Protein AF-A0A1E7FZX2-F1 (afdb_monomer_lite)

Sequence (123 aa):
VTLYTKEGCTLCDKVKDVLKNQISQDDYPHSLKQIDITDTNQIESYGRYKYDIPVLHIGYENNNNNSLDNDNNNENSDHNNDTVYWTKHRLDVEEAKVALKEAIMEGSFQPRQGRPNAAAMER

Radius of gyration: 16.59 Å; chains: 1; bounding box: 41×38×40 Å

InterPro domains:
  IPR008554 Glutaredoxin-like [PF05768] (1-62)
  IPR036249 Thioredoxin-like superfamily [SSF52833] (1-61)
  IPR052565 Glutaredoxin-like YDR286C [PTHR33558] (1-103)

Secondary structure (DSSP, 8-state):
-EEEE-TT-HHHHHHHHHHHHHHHHTT-SS--EEEETTSTT-HHHHHHHTTT-SEEEBS---------------S---------B---TT--HHHHHHHHHHHHSTT-----S----GGGG--

Structure (mmCIF, N/CA/C/O backbone):
data_AF-A0A1E7FZX2-F1
#
_entry.id   AF-A0A1E7FZX2-F1
#
loop_
_atom_site.group_PDB
_atom_site.id
_atom_site.type_symbol
_atom_site.label_atom_id
_atom_site.label_alt_id
_atom_site.label_comp_id
_atom_site.label_asym_id
_atom_site.label_entity_id
_atom_site.label_seq_id
_atom_site.pdbx_PDB_ins_code
_atom_site.Cartn_x
_atom_site.Cartn_y
_atom_site.Cartn_z
_atom_site.occupancy
_atom_site.B_iso_or_equiv
_atom_site.auth_seq_id
_atom_site.auth_comp_id
_atom_site.auth_asym_id
_atom_site.auth_atom_id
_atom_site.pdbx_PDB_model_num
ATOM 1 N N . VAL A 1 1 ? -3.921 5.623 6.860 1.00 80.94 1 VAL A N 1
ATOM 2 C CA . VAL A 1 1 ? -3.022 4.520 6.438 1.00 80.94 1 VAL A CA 1
ATOM 3 C C . VAL A 1 1 ? -2.772 4.603 4.937 1.00 80.94 1 VAL A C 1
ATOM 5 O O . VAL A 1 1 ? -3.648 5.080 4.224 1.00 80.94 1 VAL A O 1
ATOM 8 N N . THR A 1 2 ? -1.611 4.161 4.450 1.00 87.56 2 THR A N 1
ATOM 9 C CA . THR A 1 2 ? -1.225 4.221 3.027 1.00 87.56 2 THR A CA 1
ATOM 10 C C . THR A 1 2 ? -0.832 2.837 2.521 1.00 87.56 2 THR A C 1
ATOM 12 O O . THR A 1 2 ? 0.090 2.233 3.055 1.00 87.56 2 THR A O 1
ATOM 15 N N . LEU A 1 3 ? -1.508 2.334 1.491 1.00 90.81 3 LEU A N 1
ATOM 16 C CA . LEU A 1 3 ? -1.212 1.062 0.837 1.00 90.81 3 LEU A CA 1
ATOM 17 C C . LEU A 1 3 ? -0.496 1.310 -0.497 1.00 90.81 3 LEU A C 1
ATOM 19 O O . LEU A 1 3 ? -1.067 1.911 -1.406 1.00 90.81 3 LEU A O 1
ATOM 23 N N . TYR A 1 4 ? 0.730 0.817 -0.626 1.00 91.81 4 TYR A N 1
ATOM 24 C CA . TYR A 1 4 ? 1.499 0.814 -1.866 1.00 91.81 4 TYR A CA 1
ATOM 25 C C . TYR A 1 4 ? 1.210 -0.463 -2.657 1.00 91.81 4 TYR A C 1
ATOM 27 O O . TYR A 1 4 ? 1.278 -1.578 -2.128 1.00 91.81 4 TYR A O 1
ATOM 35 N N . THR A 1 5 ? 0.866 -0.285 -3.927 1.00 93.94 5 THR A N 1
ATOM 36 C CA . THR A 1 5 ? 0.317 -1.314 -4.820 1.00 93.94 5 THR A CA 1
ATOM 37 C C . THR A 1 5 ? 0.840 -1.137 -6.242 1.00 93.94 5 THR A C 1
ATOM 39 O O . THR A 1 5 ? 1.556 -0.179 -6.510 1.00 93.94 5 THR A O 1
ATOM 42 N N . LYS A 1 6 ? 0.466 -2.043 -7.147 1.00 93.00 6 LYS A N 1
ATOM 43 C CA . LYS A 1 6 ? 0.668 -1.926 -8.596 1.00 93.00 6 LYS A CA 1
ATOM 44 C C . LYS A 1 6 ? -0.478 -2.630 -9.323 1.00 93.00 6 LYS A C 1
ATOM 46 O O . LYS A 1 6 ? -0.961 -3.652 -8.826 1.00 93.00 6 LYS A O 1
ATOM 51 N N . GLU A 1 7 ? -0.856 -2.153 -10.506 1.00 90.88 7 GLU A N 1
ATOM 52 C CA . GLU A 1 7 ? -1.777 -2.881 -11.389 1.00 90.88 7 GLU A CA 1
ATOM 53 C C . GLU A 1 7 ? -1.338 -4.332 -11.684 1.00 90.88 7 GLU A C 1
ATOM 55 O O . GLU A 1 7 ? -0.164 -4.645 -11.896 1.00 90.88 7 GLU A O 1
ATOM 60 N N . GLY A 1 8 ? -2.308 -5.251 -11.701 1.00 88.00 8 GLY A N 1
ATOM 61 C CA . GLY A 1 8 ? -2.063 -6.680 -11.933 1.00 88.00 8 GLY A CA 1
ATOM 62 C C . GLY A 1 8 ? -1.531 -7.449 -10.714 1.00 88.00 8 GLY A C 1
ATOM 63 O O . GLY A 1 8 ? -1.191 -8.626 -10.832 1.00 88.00 8 GLY A O 1
ATOM 64 N N . CYS A 1 9 ? -1.470 -6.825 -9.535 1.00 88.44 9 CYS A N 1
ATOM 65 C CA . CYS A 1 9 ? -1.082 -7.471 -8.282 1.00 88.44 9 CYS A CA 1
ATOM 66 C C . CYS A 1 9 ? -2.300 -8.059 -7.541 1.00 88.44 9 CYS A C 1
ATOM 68 O O . CYS A 1 9 ? -2.939 -7.386 -6.735 1.00 88.44 9 CYS A O 1
ATOM 70 N N . THR A 1 10 ? -2.573 -9.356 -7.719 1.00 89.00 10 THR A N 1
ATOM 71 C CA . THR A 1 10 ? -3.720 -10.032 -7.072 1.00 89.00 10 THR A CA 1
ATOM 72 C C . THR A 1 10 ? -3.697 -9.960 -5.541 1.00 89.00 10 THR A C 1
ATOM 74 O O . THR A 1 10 ? -4.745 -9.910 -4.900 1.00 89.00 10 THR A O 1
ATOM 77 N N . LEU A 1 11 ? -2.510 -9.976 -4.923 1.00 87.81 11 LEU A N 1
ATOM 78 C CA . LEU A 1 11 ? -2.389 -9.838 -3.468 1.00 87.81 11 LEU A CA 1
ATOM 79 C C . LEU A 1 11 ? -2.745 -8.414 -3.009 1.00 87.81 11 LEU A C 1
ATOM 81 O O . LEU A 1 11 ? -3.373 -8.249 -1.967 1.00 87.81 11 LEU A O 1
ATOM 85 N N . CYS A 1 12 ? -2.417 -7.401 -3.814 1.00 91.25 12 CYS A N 1
ATOM 86 C CA . CYS A 1 12 ? -2.741 -6.007 -3.537 1.00 91.25 12 CYS A CA 1
ATOM 87 C C . CYS A 1 12 ? -4.256 -5.773 -3.524 1.00 91.25 12 CYS A C 1
ATOM 89 O O . CYS A 1 12 ? -4.750 -5.110 -2.613 1.00 91.25 12 CYS A O 1
ATOM 91 N N . ASP A 1 13 ? -4.991 -6.365 -4.471 1.00 91.62 13 ASP A N 1
ATOM 92 C CA . ASP A 1 13 ? -6.456 -6.266 -4.526 1.00 91.62 13 ASP A CA 1
ATOM 93 C C . ASP A 1 13 ? -7.110 -6.871 -3.279 1.00 91.62 13 ASP A C 1
ATOM 95 O O . ASP A 1 13 ? -7.938 -6.234 -2.628 1.00 91.62 13 ASP A O 1
ATOM 99 N N . LYS A 1 14 ? -6.664 -8.067 -2.871 1.00 90.88 14 LYS A N 1
ATOM 100 C CA . LYS A 1 14 ? -7.173 -8.741 -1.666 1.00 90.88 14 LYS A CA 1
ATOM 101 C C . LYS A 1 14 ? -6.941 -7.919 -0.400 1.00 90.88 14 LYS A C 1
ATOM 103 O O . LYS A 1 14 ? -7.847 -7.770 0.417 1.00 90.88 14 LYS A O 1
ATOM 108 N N . VAL A 1 15 ? -5.731 -7.386 -0.231 1.00 89.69 15 VAL A N 1
ATOM 109 C CA . VAL A 1 15 ? -5.383 -6.551 0.928 1.00 89.69 15 VAL A CA 1
ATOM 110 C C . VAL A 1 15 ? -6.189 -5.252 0.923 1.00 89.69 15 VAL A C 1
ATOM 112 O O . VAL A 1 15 ? -6.708 -4.848 1.962 1.00 89.69 15 VAL A O 1
ATOM 115 N N . LYS A 1 16 ? -6.351 -4.616 -0.242 1.00 90.69 16 LYS A N 1
ATOM 116 C CA . LYS A 1 16 ? -7.158 -3.403 -0.404 1.00 90.69 16 LYS A CA 1
ATOM 117 C C . LYS A 1 16 ? -8.607 -3.621 0.023 1.00 90.69 16 LYS A C 1
ATOM 119 O O . LYS A 1 16 ? -9.131 -2.797 0.769 1.00 90.69 16 LYS A O 1
ATOM 124 N N . ASP A 1 17 ? -9.239 -4.706 -0.415 1.00 90.75 17 ASP A N 1
ATOM 125 C CA . ASP A 1 17 ? -10.631 -5.001 -0.056 1.00 90.75 17 ASP A CA 1
ATOM 126 C C . ASP A 1 17 ? -10.795 -5.227 1.446 1.00 90.75 17 ASP A C 1
ATOM 128 O O . ASP A 1 17 ? -11.715 -4.695 2.064 1.00 90.75 17 ASP A O 1
ATOM 132 N N . VAL A 1 18 ? -9.861 -5.946 2.066 1.00 88.38 18 VAL A N 1
ATOM 133 C CA . VAL A 1 18 ? -9.867 -6.189 3.514 1.00 88.38 18 VAL A CA 1
ATOM 134 C C . VAL A 1 18 ? -9.730 -4.885 4.292 1.00 88.38 18 VAL A C 1
ATOM 136 O O . VAL A 1 18 ? -10.519 -4.638 5.203 1.00 88.38 18 VAL A O 1
ATOM 139 N N . LEU A 1 19 ? -8.776 -4.031 3.913 1.00 86.44 19 LEU A N 1
ATOM 140 C CA . LEU A 1 19 ? -8.575 -2.736 4.561 1.00 86.44 19 LEU A CA 1
ATOM 141 C C . LEU A 1 19 ? -9.797 -1.830 4.393 1.00 86.44 19 LEU A C 1
ATOM 143 O O . LEU A 1 19 ? -10.242 -1.234 5.368 1.00 86.44 19 LEU A O 1
ATOM 147 N N . LYS A 1 20 ? -10.381 -1.760 3.190 1.00 87.88 20 LYS A N 1
ATOM 148 C CA . LYS A 1 20 ? -11.609 -0.989 2.945 1.00 87.88 20 LYS A CA 1
ATOM 149 C C . LYS A 1 20 ? -12.768 -1.474 3.804 1.00 87.88 20 LYS A C 1
ATOM 151 O O . LYS A 1 20 ? -13.455 -0.650 4.402 1.00 87.88 20 LYS A O 1
ATOM 156 N N . ASN A 1 21 ? -12.973 -2.788 3.866 1.00 86.44 21 ASN A N 1
ATOM 157 C CA . ASN A 1 21 ? -14.060 -3.386 4.632 1.00 86.44 21 ASN A CA 1
ATOM 158 C C . ASN A 1 21 ? -13.906 -3.104 6.128 1.00 86.44 21 ASN A C 1
ATOM 160 O O . ASN A 1 21 ? -14.874 -2.705 6.758 1.00 86.44 21 ASN A O 1
ATOM 164 N N . GLN A 1 22 ? -12.701 -3.251 6.684 1.00 81.25 22 GLN A N 1
ATOM 165 C CA . GLN A 1 22 ? -12.443 -2.971 8.101 1.00 81.25 22 GLN A CA 1
ATOM 166 C C . GLN A 1 22 ? -12.583 -1.478 8.429 1.00 81.25 22 GLN A C 1
ATOM 168 O O . GLN A 1 22 ? -13.295 -1.118 9.358 1.00 81.25 22 GLN A O 1
ATOM 173 N N . ILE A 1 23 ? -11.990 -0.594 7.619 1.00 82.25 23 ILE A N 1
ATOM 174 C CA . ILE A 1 23 ? -12.085 0.863 7.826 1.00 82.25 23 ILE A CA 1
ATOM 175 C C . ILE A 1 23 ? -13.540 1.343 7.753 1.00 82.25 23 ILE A C 1
ATOM 177 O O . ILE A 1 23 ? -13.925 2.254 8.476 1.00 82.25 23 ILE A O 1
ATOM 181 N N . SER A 1 24 ? -14.359 0.709 6.909 1.00 79.94 24 SER A N 1
ATOM 182 C CA . SER A 1 24 ? -15.778 1.048 6.757 1.00 79.94 24 SER A CA 1
ATOM 183 C C . SER A 1 24 ? -16.676 0.463 7.856 1.00 79.94 24 SER A C 1
ATOM 185 O O . SER A 1 24 ? -17.816 0.900 7.981 1.00 79.94 24 SER A O 1
ATOM 187 N N . GLN A 1 25 ? -16.211 -0.539 8.611 1.00 73.44 25 GLN A N 1
ATOM 188 C CA . GLN A 1 25 ? -17.006 -1.241 9.629 1.00 73.44 25 GLN A CA 1
ATOM 189 C C . GLN A 1 25 ? -16.760 -0.735 11.059 1.00 73.44 25 GLN A C 1
ATOM 191 O O . GLN A 1 25 ? -17.692 -0.762 11.856 1.00 73.44 25 GLN A O 1
ATOM 196 N N . ASP A 1 26 ? -15.552 -0.264 11.384 1.00 63.06 26 ASP A N 1
ATOM 197 C CA . ASP A 1 26 ? -15.095 -0.081 12.776 1.00 63.06 26 ASP A CA 1
ATOM 198 C C . ASP A 1 26 ? -14.974 1.391 13.249 1.00 63.06 26 ASP A C 1
ATOM 200 O O . ASP A 1 26 ? -14.178 1.677 14.137 1.00 63.06 26 ASP A O 1
ATOM 204 N N . ASP A 1 27 ? -15.730 2.339 12.669 1.00 65.38 27 ASP A N 1
ATOM 205 C CA . ASP A 1 27 ? -15.623 3.794 12.961 1.00 65.38 27 ASP A CA 1
ATOM 206 C C . ASP A 1 27 ? -14.156 4.272 12.985 1.00 65.38 27 ASP A C 1
ATOM 208 O O . ASP A 1 27 ? -13.660 4.941 13.894 1.00 65.38 27 ASP A O 1
ATOM 212 N N . TYR A 1 28 ? -13.413 3.792 11.988 1.00 67.56 28 TYR A N 1
ATOM 213 C CA . TYR A 1 28 ? -11.967 3.871 11.966 1.00 67.56 28 TYR A CA 1
ATOM 214 C C . TYR A 1 28 ? -11.541 5.319 11.670 1.00 67.56 28 TYR A C 1
ATOM 216 O O . TYR A 1 28 ? -11.824 5.816 10.575 1.00 67.56 28 TYR A O 1
ATOM 224 N N . PRO A 1 29 ? -10.810 6.012 12.566 1.00 70.06 29 PRO A N 1
ATOM 225 C CA . PRO A 1 29 ? -10.509 7.437 12.389 1.00 70.06 29 PRO A CA 1
ATOM 226 C C . PRO A 1 29 ? -9.528 7.705 11.239 1.00 70.06 29 PRO A C 1
ATOM 228 O O . PRO A 1 29 ? -9.350 8.846 10.811 1.00 70.06 29 PRO A O 1
ATOM 231 N N . HIS A 1 30 ? -8.867 6.667 10.721 1.00 72.25 30 HIS A N 1
ATOM 232 C CA . HIS A 1 30 ? -7.912 6.800 9.629 1.00 72.25 30 HIS A CA 1
ATOM 233 C C . HIS A 1 30 ? -8.528 6.460 8.269 1.00 72.25 30 HIS A C 1
ATOM 235 O O . HIS A 1 30 ? -9.142 5.415 8.075 1.00 72.25 30 HIS A O 1
ATOM 241 N N . SER A 1 31 ? -8.230 7.283 7.268 1.00 81.12 31 SER A N 1
ATOM 242 C CA . SER A 1 31 ? -8.549 6.992 5.871 1.00 81.12 31 SER A CA 1
ATOM 243 C C . SER A 1 31 ? -7.533 6.038 5.229 1.00 81.12 31 SER A C 1
ATOM 245 O O . SER A 1 31 ? -6.359 5.990 5.615 1.00 81.12 31 SER A O 1
ATOM 247 N N . LEU A 1 32 ? -7.974 5.280 4.218 1.00 85.88 32 LEU A N 1
ATOM 248 C CA . LEU A 1 32 ? -7.102 4.485 3.350 1.00 85.88 32 LEU A CA 1
ATOM 249 C C . LEU A 1 32 ? -6.670 5.313 2.138 1.00 85.88 32 LEU A C 1
ATOM 251 O O . LEU A 1 32 ? -7.476 5.590 1.251 1.00 85.88 32 LEU A O 1
ATOM 255 N N . LYS A 1 33 ? -5.383 5.643 2.063 1.00 89.00 33 LYS A N 1
ATOM 256 C CA . LYS A 1 33 ? -4.730 6.132 0.847 1.00 89.00 33 LYS A CA 1
ATOM 257 C C . LYS A 1 33 ? -4.150 4.944 0.086 1.00 89.00 33 LYS A C 1
ATOM 259 O O . LYS A 1 33 ? -3.532 4.074 0.690 1.00 89.00 33 LYS A O 1
ATOM 264 N N . GLN A 1 34 ? -4.313 4.914 -1.231 1.00 91.94 34 GLN A N 1
ATOM 265 C CA . GLN A 1 34 ? -3.637 3.952 -2.100 1.00 91.94 34 GLN A CA 1
ATOM 266 C C . GLN A 1 34 ? -2.644 4.697 -2.993 1.00 91.94 34 GLN A C 1
ATOM 268 O O . GLN A 1 34 ? -2.957 5.780 -3.481 1.00 91.94 34 GLN A O 1
ATOM 273 N N . ILE A 1 35 ? -1.460 4.123 -3.182 1.00 92.62 35 ILE A N 1
ATOM 274 C CA . ILE A 1 35 ? -0.422 4.620 -4.086 1.00 92.62 35 ILE A CA 1
ATOM 275 C C . ILE A 1 35 ? -0.085 3.499 -5.071 1.00 92.62 35 ILE A C 1
ATOM 277 O O . ILE A 1 35 ? 0.210 2.377 -4.645 1.00 92.62 35 ILE A O 1
ATOM 281 N N . ASP A 1 36 ? -0.130 3.787 -6.371 1.00 94.38 36 ASP A N 1
ATOM 282 C CA . ASP A 1 36 ? 0.460 2.907 -7.376 1.00 94.38 36 ASP A CA 1
ATOM 283 C C . ASP A 1 36 ? 1.949 3.243 -7.500 1.00 94.38 36 ASP A C 1
ATOM 285 O O . ASP A 1 36 ? 2.332 4.360 -7.834 1.00 94.38 36 ASP A O 1
ATOM 289 N N . ILE A 1 37 ? 2.819 2.286 -7.183 1.00 93.19 37 ILE A N 1
ATOM 290 C CA . ILE A 1 37 ? 4.265 2.513 -7.241 1.00 93.19 37 ILE A CA 1
ATOM 291 C C . ILE A 1 37 ? 4.786 2.636 -8.675 1.00 93.19 37 ILE A C 1
ATOM 293 O O . ILE A 1 37 ? 5.942 2.995 -8.849 1.00 93.19 37 ILE A O 1
ATOM 297 N N . THR A 1 38 ? 3.990 2.299 -9.690 1.00 93.56 38 THR A N 1
ATOM 298 C CA . THR A 1 38 ? 4.372 2.433 -11.103 1.00 93.56 38 THR A CA 1
ATOM 299 C C . THR A 1 38 ? 4.070 3.801 -11.695 1.00 93.56 38 THR A C 1
ATOM 301 O O . THR A 1 38 ? 4.522 4.081 -12.807 1.00 93.56 38 THR A O 1
ATOM 304 N N . ASP A 1 39 ? 3.389 4.671 -10.946 1.00 92.88 39 ASP A N 1
ATOM 305 C CA . ASP A 1 39 ? 3.215 6.063 -11.337 1.00 92.88 39 ASP A CA 1
ATOM 306 C C . ASP A 1 39 ? 4.581 6.757 -11.472 1.00 92.88 39 ASP A C 1
ATOM 308 O O . ASP A 1 39 ? 5.510 6.548 -10.685 1.00 92.88 39 ASP A O 1
ATOM 312 N N . THR A 1 40 ? 4.719 7.624 -12.477 1.00 89.62 40 THR A N 1
ATOM 313 C CA . THR A 1 40 ? 6.003 8.259 -12.828 1.00 89.62 40 THR A CA 1
ATOM 314 C C . THR A 1 40 ? 6.555 9.185 -11.743 1.00 89.62 40 THR A C 1
ATOM 316 O O . THR A 1 40 ? 7.750 9.469 -11.729 1.00 89.62 40 THR A O 1
ATOM 319 N N . ASN A 1 41 ? 5.713 9.641 -10.815 1.00 91.31 41 ASN A N 1
ATOM 320 C CA . ASN A 1 41 ? 6.095 10.429 -9.643 1.00 91.31 41 ASN A CA 1
ATOM 321 C C . ASN A 1 41 ? 6.468 9.566 -8.421 1.00 91.31 41 ASN A C 1
ATOM 323 O O . ASN A 1 41 ? 6.932 10.109 -7.422 1.00 91.31 41 ASN A O 1
ATOM 327 N N . GLN A 1 42 ? 6.323 8.240 -8.493 1.00 90.25 42 GLN A N 1
ATOM 328 C CA . GLN A 1 42 ? 6.584 7.309 -7.392 1.00 90.25 42 GLN A CA 1
ATOM 329 C C . GLN A 1 42 ? 7.920 6.561 -7.535 1.00 90.25 42 GLN A C 1
ATOM 331 O O . GLN A 1 42 ? 8.068 5.458 -7.013 1.00 90.25 42 GLN A O 1
ATOM 336 N N . ILE A 1 43 ? 8.923 7.166 -8.185 1.00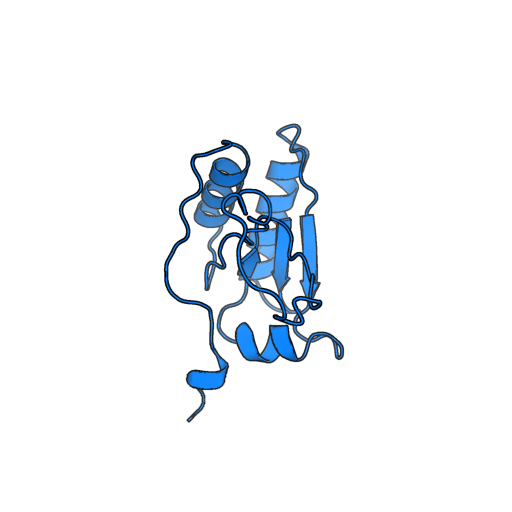 86.88 43 ILE A N 1
ATOM 337 C CA . ILE A 1 43 ? 10.246 6.560 -8.457 1.00 86.88 43 ILE A CA 1
ATOM 338 C C . ILE A 1 43 ? 10.895 6.003 -7.180 1.00 86.88 43 ILE A C 1
ATOM 340 O O . ILE A 1 43 ? 11.409 4.882 -7.175 1.00 86.88 43 ILE A O 1
ATOM 344 N N . GLU A 1 44 ? 10.839 6.751 -6.077 1.00 84.25 44 GLU A N 1
ATOM 345 C CA . GLU A 1 44 ? 11.400 6.306 -4.799 1.00 84.25 44 GLU A CA 1
ATOM 346 C C . GLU A 1 44 ? 10.635 5.112 -4.216 1.00 84.25 44 GLU A C 1
ATOM 348 O O . GLU A 1 44 ? 11.247 4.143 -3.765 1.00 84.25 44 GLU A O 1
ATOM 353 N N . SER A 1 45 ? 9.298 5.140 -4.253 1.00 85.62 45 SER A N 1
ATOM 354 C CA . SER A 1 45 ? 8.467 4.019 -3.797 1.00 85.62 45 SER A CA 1
ATOM 355 C C . SER A 1 45 ? 8.670 2.781 -4.671 1.00 85.62 45 SER A C 1
ATOM 357 O O . SER A 1 45 ? 8.753 1.674 -4.145 1.00 85.62 45 SER A O 1
ATOM 359 N N . TYR A 1 46 ? 8.814 2.957 -5.988 1.00 88.56 46 TYR A N 1
ATOM 360 C CA . TYR A 1 46 ? 9.111 1.877 -6.923 1.00 88.56 46 TYR A CA 1
ATOM 361 C C . TYR A 1 46 ? 10.435 1.196 -6.578 1.00 88.56 46 TYR A C 1
ATOM 363 O O . TYR A 1 46 ? 10.479 -0.018 -6.381 1.00 88.56 46 TYR A O 1
ATOM 371 N N . GLY A 1 47 ? 11.510 1.979 -6.438 1.00 84.38 47 GLY A N 1
ATOM 372 C CA . GLY A 1 47 ? 12.834 1.462 -6.094 1.00 84.38 47 GLY A CA 1
ATOM 373 C C . GLY A 1 47 ? 12.861 0.724 -4.753 1.00 84.38 47 GLY A C 1
ATOM 374 O O . GLY A 1 47 ? 13.599 -0.248 -4.603 1.00 84.38 47 GLY A O 1
ATOM 375 N N . ARG A 1 48 ? 12.027 1.145 -3.796 1.00 80.12 48 ARG A N 1
ATOM 376 C CA . ARG A 1 48 ? 11.940 0.526 -2.468 1.00 80.12 48 ARG A CA 1
ATOM 377 C C . ARG A 1 48 ? 11.069 -0.728 -2.433 1.00 80.12 48 ARG A C 1
ATOM 379 O O . ARG A 1 48 ? 11.437 -1.661 -1.727 1.00 80.12 48 ARG A O 1
ATOM 386 N N . TYR A 1 49 ? 9.939 -0.751 -3.147 1.00 86.12 49 TYR A N 1
ATOM 387 C CA . TYR A 1 49 ? 8.863 -1.728 -2.913 1.00 86.12 49 TYR A CA 1
ATOM 388 C C . TYR A 1 49 ? 8.545 -2.649 -4.094 1.00 86.12 49 TYR A C 1
ATOM 390 O O . TYR A 1 49 ? 7.732 -3.553 -3.927 1.00 86.12 49 TYR A O 1
ATOM 398 N N . LYS A 1 50 ? 9.149 -2.473 -5.278 1.00 86.12 50 LYS A N 1
ATOM 399 C CA . LYS A 1 50 ? 8.786 -3.231 -6.499 1.00 86.12 50 LYS A CA 1
ATOM 400 C C . LYS A 1 50 ? 8.733 -4.759 -6.359 1.00 86.12 50 LYS A C 1
ATOM 402 O O . LYS A 1 50 ? 7.984 -5.388 -7.100 1.00 86.12 50 LYS A O 1
ATOM 407 N N . TYR A 1 51 ? 9.482 -5.347 -5.424 1.00 84.06 51 TYR A N 1
ATOM 408 C CA . TYR A 1 51 ? 9.488 -6.794 -5.160 1.00 84.06 51 TYR A CA 1
ATOM 409 C C . TYR A 1 51 ? 8.683 -7.210 -3.923 1.00 84.06 51 TYR A C 1
ATOM 411 O O . TYR A 1 51 ? 8.488 -8.400 -3.687 1.00 84.06 51 TYR A O 1
ATOM 419 N N . ASP A 1 52 ? 8.184 -6.238 -3.165 1.00 82.38 52 ASP A N 1
ATOM 420 C CA . ASP A 1 52 ? 7.638 -6.436 -1.825 1.00 82.38 52 ASP A CA 1
ATOM 421 C C . ASP A 1 52 ? 6.183 -5.975 -1.673 1.00 82.38 52 ASP A C 1
ATOM 423 O O . ASP A 1 52 ? 5.615 -6.105 -0.588 1.00 82.38 52 ASP A O 1
ATOM 427 N N . ILE A 1 53 ? 5.561 -5.455 -2.736 1.00 86.19 53 ILE A N 1
ATOM 428 C CA . ILE A 1 53 ? 4.139 -5.092 -2.732 1.00 86.19 53 ILE A CA 1
ATOM 429 C C . ILE A 1 53 ? 3.222 -6.318 -2.518 1.00 86.19 53 ILE A C 1
ATOM 431 O O . ILE A 1 53 ? 3.518 -7.410 -3.013 1.00 86.19 53 ILE A O 1
ATOM 435 N N . PRO A 1 54 ? 2.074 -6.154 -1.833 1.00 88.75 54 PRO A N 1
ATOM 436 C CA . PRO A 1 54 ? 1.582 -4.916 -1.233 1.00 88.75 54 PRO A CA 1
ATOM 437 C C . PRO A 1 54 ? 2.325 -4.538 0.049 1.00 88.75 54 PRO A C 1
ATOM 439 O O . PRO A 1 54 ? 2.735 -5.395 0.828 1.00 88.75 54 PRO A O 1
ATOM 442 N N . VAL A 1 55 ? 2.430 -3.229 0.270 1.00 86.94 55 VAL A N 1
ATOM 443 C CA . VAL A 1 55 ? 3.088 -2.638 1.434 1.00 86.94 55 VAL A CA 1
ATOM 444 C C . VAL A 1 55 ? 2.129 -1.665 2.116 1.00 86.94 55 VAL A C 1
ATOM 446 O O . VAL A 1 55 ? 1.660 -0.720 1.488 1.00 86.94 55 VAL A O 1
ATOM 449 N N . LEU A 1 56 ? 1.845 -1.867 3.401 1.00 85.06 56 LEU A N 1
ATOM 450 C CA . LEU A 1 56 ? 1.016 -0.961 4.203 1.00 85.06 56 LEU A CA 1
ATOM 451 C C . LEU A 1 56 ? 1.898 -0.087 5.093 1.00 85.06 56 LEU A C 1
ATOM 453 O O . LEU A 1 56 ? 2.800 -0.599 5.745 1.00 85.06 56 LEU A O 1
ATOM 457 N N . HIS A 1 57 ? 1.623 1.213 5.113 1.00 82.62 57 HIS A N 1
ATOM 458 C CA . HIS A 1 57 ? 2.166 2.193 6.048 1.00 82.62 57 HIS A CA 1
ATOM 459 C C . HIS A 1 57 ? 1.051 2.714 6.958 1.00 82.62 57 HIS A C 1
ATOM 461 O O . HIS A 1 57 ? -0.043 3.064 6.496 1.00 82.62 57 HIS A O 1
ATOM 467 N N . ILE A 1 58 ? 1.351 2.833 8.246 1.00 76.31 58 ILE A N 1
ATOM 468 C CA . ILE A 1 58 ? 0.469 3.399 9.265 1.00 76.31 58 ILE A CA 1
ATOM 469 C C . ILE A 1 58 ? 1.171 4.639 9.860 1.00 76.31 58 ILE A C 1
ATOM 471 O O . ILE A 1 58 ? 2.368 4.604 10.126 1.00 76.31 58 ILE A O 1
ATOM 475 N N . GLY A 1 59 ? 0.455 5.758 10.024 1.00 69.88 59 GLY A N 1
ATOM 476 C CA . GLY A 1 59 ? 1.018 7.048 10.479 1.00 69.88 59 GLY A CA 1
ATOM 477 C C . GLY A 1 59 ? 1.248 8.084 9.362 1.00 69.88 59 GLY A C 1
ATOM 478 O O . GLY A 1 59 ? 0.755 7.907 8.244 1.00 69.88 59 GLY A O 1
ATOM 479 N N . TYR A 1 60 ? 1.976 9.166 9.677 1.00 53.56 60 TYR A N 1
ATOM 480 C CA . TYR A 1 60 ? 2.282 10.300 8.783 1.00 53.56 60 TYR A CA 1
ATOM 481 C C . TYR A 1 60 ? 3.799 10.553 8.696 1.00 53.56 60 TYR A C 1
ATOM 483 O O . TYR A 1 60 ? 4.491 10.473 9.705 1.00 53.56 60 TYR A O 1
ATOM 491 N N . GLU A 1 61 ? 4.311 10.852 7.494 1.00 46.03 61 GLU A N 1
ATOM 492 C CA . GLU A 1 61 ? 5.676 11.368 7.274 1.00 46.03 61 GLU A CA 1
ATOM 493 C C . GLU A 1 61 ? 5.666 12.889 7.468 1.00 46.03 61 GLU A C 1
ATOM 495 O O . GLU A 1 61 ? 5.133 13.602 6.615 1.00 46.03 61 GLU A O 1
ATOM 500 N N . ASN A 1 62 ? 6.268 13.403 8.547 1.00 44.06 62 ASN A N 1
ATOM 501 C CA . ASN A 1 62 ? 6.540 14.838 8.643 1.00 44.06 62 ASN A CA 1
ATOM 502 C C . ASN A 1 62 ? 7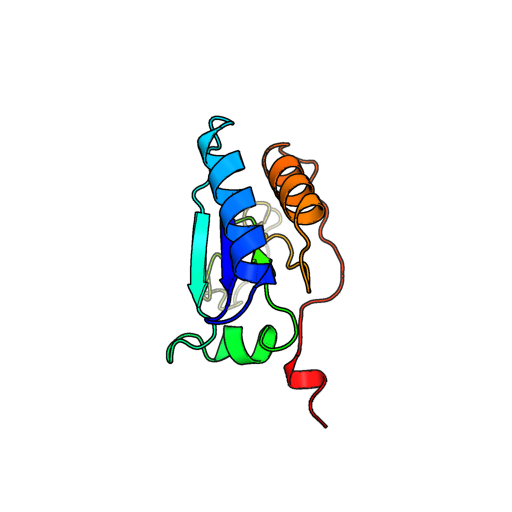.865 15.155 7.950 1.00 44.06 62 ASN A C 1
ATOM 504 O O . ASN A 1 62 ? 8.951 14.889 8.459 1.00 44.06 62 ASN A O 1
ATOM 508 N N . ASN A 1 63 ? 7.768 15.761 6.768 1.00 44.84 63 ASN A N 1
ATOM 509 C CA . ASN A 1 63 ? 8.907 16.287 6.020 1.00 44.84 63 ASN A CA 1
ATOM 510 C C . ASN A 1 63 ? 9.364 17.640 6.594 1.00 44.84 63 ASN A C 1
ATOM 512 O O . ASN A 1 63 ? 9.389 18.640 5.879 1.00 44.84 63 ASN A O 1
ATOM 516 N N . ASN A 1 64 ? 9.732 17.699 7.876 1.00 43.06 64 ASN A N 1
ATOM 517 C CA . ASN A 1 64 ? 10.408 18.872 8.437 1.00 43.06 64 ASN A CA 1
ATOM 518 C C . ASN A 1 64 ? 11.911 18.806 8.130 1.00 43.06 64 ASN A C 1
ATOM 520 O O . ASN A 1 64 ? 12.751 18.699 9.017 1.00 43.06 64 ASN A O 1
ATOM 524 N N . ASN A 1 65 ? 12.260 18.905 6.846 1.00 45.66 65 ASN A N 1
ATOM 525 C CA . ASN A 1 65 ? 13.631 19.184 6.420 1.00 45.66 65 ASN A CA 1
ATOM 526 C C . ASN A 1 65 ? 13.921 20.680 6.591 1.00 45.66 65 ASN A C 1
ATOM 528 O O . ASN A 1 65 ? 14.063 21.414 5.616 1.00 45.66 65 ASN A O 1
ATOM 532 N N . ASN A 1 66 ? 13.976 21.139 7.839 1.00 45.38 66 ASN A N 1
ATOM 533 C CA . ASN A 1 66 ? 14.677 22.371 8.180 1.00 45.38 66 ASN A CA 1
ATOM 534 C C . ASN A 1 66 ? 15.289 22.274 9.587 1.00 45.38 66 ASN A C 1
ATOM 536 O O . ASN A 1 66 ? 15.081 23.151 10.416 1.00 45.38 66 ASN A O 1
ATOM 540 N N . SER A 1 67 ? 16.034 21.197 9.862 1.00 47.72 67 SER A N 1
ATOM 541 C CA . SER A 1 67 ? 17.082 21.234 10.889 1.00 47.72 67 SER A CA 1
ATOM 542 C C . SER A 1 67 ? 18.381 21.613 10.186 1.00 47.72 67 SER A C 1
ATOM 544 O O . SER A 1 67 ? 19.192 20.771 9.808 1.00 47.72 67 SER A O 1
ATOM 546 N N . LEU A 1 68 ? 18.535 22.907 9.899 1.00 44.22 68 LEU A N 1
ATOM 547 C CA . LEU A 1 68 ? 19.869 23.488 9.852 1.00 44.22 68 LEU A CA 1
ATOM 548 C C . LEU A 1 68 ? 20.348 23.459 11.300 1.00 44.22 68 LEU A C 1
ATOM 550 O O . LEU A 1 68 ? 19.988 24.329 12.090 1.00 44.22 68 LEU A O 1
ATOM 554 N N . ASP A 1 69 ? 21.077 22.402 11.647 1.00 44.56 69 ASP A N 1
ATOM 555 C CA . ASP A 1 69 ? 21.696 22.241 12.953 1.00 44.56 69 ASP A CA 1
ATOM 556 C C . ASP A 1 69 ? 22.720 23.361 13.150 1.00 44.56 69 ASP A C 1
ATOM 558 O O . ASP A 1 69 ? 23.884 23.263 12.763 1.00 44.56 69 ASP A O 1
ATOM 562 N N . ASN A 1 70 ? 22.260 24.460 13.730 1.00 56.12 70 ASN A N 1
ATOM 563 C CA . ASN A 1 70 ? 23.097 25.429 14.400 1.00 56.12 70 ASN A CA 1
ATOM 564 C C . ASN A 1 70 ? 22.276 26.050 15.525 1.00 56.12 70 ASN A C 1
ATOM 566 O O . ASN A 1 70 ? 21.608 27.056 15.325 1.00 56.12 70 ASN A O 1
ATOM 570 N N . ASP A 1 71 ? 22.268 25.412 16.691 1.00 44.75 71 ASP A N 1
ATOM 571 C CA . ASP A 1 71 ? 22.848 26.039 17.874 1.00 44.75 71 ASP A CA 1
ATOM 572 C C . ASP A 1 71 ? 22.752 25.138 19.107 1.00 44.75 71 ASP A C 1
ATOM 574 O O . ASP A 1 71 ? 21.897 24.267 19.259 1.00 44.75 71 ASP A O 1
ATOM 578 N N . ASN A 1 72 ? 23.731 25.367 19.971 1.00 58.59 72 ASN A N 1
ATOM 579 C CA . ASN A 1 72 ? 23.987 24.683 21.219 1.00 58.59 72 ASN A CA 1
ATOM 580 C C . ASN A 1 72 ? 22.849 24.852 22.238 1.00 58.59 72 ASN A C 1
ATOM 582 O O . ASN A 1 72 ? 22.318 25.944 22.414 1.00 58.59 72 ASN A O 1
ATOM 586 N N . ASN A 1 73 ? 22.652 23.793 23.028 1.00 60.31 73 ASN A N 1
ATOM 587 C CA . ASN A 1 73 ? 22.085 23.797 24.379 1.00 60.31 73 ASN A CA 1
ATOM 588 C C . ASN A 1 73 ? 20.643 24.305 24.538 1.00 60.31 73 ASN A C 1
ATOM 590 O O . ASN A 1 73 ? 20.423 25.473 24.848 1.00 60.31 73 ASN A O 1
ATOM 594 N N . ASN A 1 74 ? 19.679 23.379 24.545 1.00 41.25 74 ASN A N 1
ATOM 595 C CA . ASN A 1 74 ? 18.628 23.394 25.565 1.00 41.25 74 ASN A CA 1
ATOM 596 C C . ASN A 1 74 ? 17.996 22.002 25.722 1.00 41.25 74 ASN A C 1
ATOM 598 O O . ASN A 1 74 ? 17.461 21.432 24.772 1.00 41.25 74 ASN A O 1
ATOM 602 N N . GLU A 1 75 ? 18.079 21.462 26.933 1.00 53.72 75 GLU A N 1
ATOM 603 C CA . GLU A 1 75 ? 17.428 20.227 27.355 1.00 53.72 75 GLU A CA 1
ATOM 604 C C . GLU A 1 75 ? 15.906 20.434 27.389 1.00 53.72 75 GLU A C 1
ATOM 606 O O . GLU A 1 75 ? 15.397 21.162 28.237 1.00 53.72 75 GLU A O 1
ATOM 611 N N . ASN A 1 76 ? 15.209 19.836 26.417 1.00 46.75 76 ASN A N 1
ATOM 612 C CA . ASN A 1 76 ? 13.790 19.426 26.386 1.00 46.75 76 ASN A CA 1
ATOM 613 C C . ASN A 1 76 ? 13.308 19.439 24.928 1.00 46.75 76 ASN A C 1
ATOM 615 O O . ASN A 1 76 ? 12.490 20.266 24.529 1.00 46.75 76 ASN A O 1
ATOM 619 N N . SER A 1 77 ? 13.830 18.524 24.111 1.00 45.50 77 SER A N 1
ATOM 620 C CA . SER A 1 77 ? 13.305 18.287 22.762 1.00 45.50 77 SER A CA 1
ATOM 621 C C . SER A 1 77 ? 12.460 17.018 22.788 1.00 45.50 77 SER A C 1
ATOM 623 O O . SER A 1 77 ? 12.875 15.961 22.330 1.00 45.50 77 SER A O 1
ATOM 625 N N . ASP A 1 78 ? 11.291 17.128 23.420 1.00 50.94 78 ASP A N 1
ATOM 626 C CA . ASP A 1 78 ? 10.341 16.026 23.623 1.00 50.94 78 ASP A CA 1
ATOM 627 C C . ASP A 1 78 ? 9.087 16.181 22.741 1.00 50.94 78 ASP A C 1
ATOM 629 O O . ASP A 1 78 ? 7.982 15.836 23.140 1.00 50.94 78 ASP A O 1
ATOM 633 N N . HIS A 1 79 ? 9.224 16.773 21.547 1.00 43.91 79 HIS A N 1
ATOM 634 C CA . HIS A 1 79 ? 8.088 17.034 20.650 1.00 43.91 79 HIS A CA 1
ATOM 635 C C . HIS A 1 79 ? 8.462 16.999 19.162 1.00 43.91 79 HIS A C 1
ATOM 637 O O . HIS A 1 79 ? 8.197 17.960 18.457 1.00 43.91 79 HIS A O 1
ATOM 643 N N . ASN A 1 80 ? 9.059 15.912 18.664 1.00 43.34 80 ASN A N 1
ATOM 644 C CA . ASN A 1 80 ? 9.083 15.615 17.219 1.00 43.34 80 ASN A CA 1
ATOM 645 C C . ASN A 1 80 ? 9.172 14.097 16.969 1.00 43.34 80 ASN A C 1
ATOM 647 O O . ASN A 1 80 ? 10.025 13.621 16.225 1.00 43.34 80 ASN A O 1
ATOM 651 N N . ASN A 1 81 ? 8.306 13.309 17.611 1.00 44.62 81 ASN A N 1
ATOM 652 C CA . ASN A 1 81 ? 8.136 11.899 17.250 1.00 44.62 81 ASN A CA 1
ATOM 653 C C . ASN A 1 81 ? 7.025 11.766 16.205 1.00 44.62 81 ASN A C 1
ATOM 655 O O . ASN A 1 81 ? 5.966 11.204 16.469 1.00 44.62 81 ASN A O 1
ATOM 659 N N . ASP A 1 82 ? 7.280 12.268 14.998 1.00 47.78 82 ASP A N 1
ATOM 660 C CA . ASP A 1 82 ? 6.489 11.909 13.819 1.00 47.78 82 ASP A CA 1
ATOM 661 C C . ASP A 1 82 ? 7.002 10.595 13.262 1.00 47.78 82 ASP A C 1
ATOM 663 O O . ASP A 1 82 ? 7.693 10.493 12.244 1.00 47.78 82 ASP A O 1
ATOM 667 N N . THR A 1 83 ? 6.732 9.555 14.028 1.00 46.25 83 THR A N 1
ATOM 668 C CA . THR A 1 83 ? 7.159 8.214 13.708 1.00 46.25 83 THR A CA 1
ATOM 669 C C . THR A 1 83 ? 6.186 7.610 12.704 1.00 46.25 83 THR A C 1
ATOM 671 O O . THR A 1 83 ? 5.040 7.269 12.987 1.00 46.25 83 THR A O 1
ATOM 674 N N . VAL A 1 84 ? 6.674 7.465 11.480 1.00 50.16 84 VAL A N 1
ATOM 675 C CA . VAL A 1 84 ? 6.046 6.660 10.434 1.00 50.16 84 VAL A CA 1
ATOM 676 C C . VAL A 1 84 ? 6.236 5.202 10.808 1.00 50.16 84 VAL A C 1
ATOM 678 O O . VAL A 1 84 ? 7.365 4.728 10.972 1.00 50.16 84 VAL A O 1
ATOM 681 N N . TYR A 1 85 ? 5.135 4.477 10.934 1.00 52.25 85 TYR A N 1
ATOM 682 C CA . TYR A 1 85 ? 5.128 3.154 11.521 1.00 52.25 85 TYR A CA 1
ATOM 683 C C . TYR A 1 85 ? 4.809 2.064 10.475 1.00 52.25 85 TYR A C 1
ATOM 685 O O . TYR A 1 85 ? 3.697 1.893 9.985 1.00 52.25 85 TYR A O 1
ATOM 693 N N . TRP A 1 86 ? 5.901 1.372 10.149 1.00 59.59 86 TRP A N 1
ATOM 694 C CA . TRP A 1 86 ? 6.174 0.047 9.576 1.00 59.59 86 TRP A CA 1
ATOM 695 C C . TRP A 1 86 ? 5.427 -0.528 8.378 1.00 59.59 86 TRP A C 1
ATOM 697 O O . TRP A 1 86 ? 4.211 -0.618 8.286 1.00 59.59 86 TRP A O 1
ATOM 707 N N . THR A 1 87 ? 6.313 -1.039 7.528 1.00 58.78 87 THR A N 1
ATOM 708 C CA . THR A 1 87 ? 6.219 -1.507 6.163 1.00 58.78 87 THR A CA 1
ATOM 709 C C . THR A 1 87 ? 6.309 -3.027 6.201 1.00 58.78 87 THR A C 1
ATOM 711 O O . THR A 1 87 ? 7.393 -3.571 6.411 1.00 58.78 87 THR A O 1
ATOM 714 N N . LYS A 1 88 ? 5.185 -3.733 6.072 1.00 55.41 88 LYS A N 1
ATOM 715 C CA . LYS A 1 88 ? 5.229 -5.192 5.939 1.00 55.41 88 LYS A CA 1
ATOM 716 C C . LYS A 1 88 ? 5.376 -5.571 4.472 1.00 55.41 88 LYS A C 1
ATOM 718 O O . LYS A 1 88 ? 4.543 -5.176 3.659 1.00 55.41 88 LYS A O 1
ATOM 723 N N . HIS A 1 89 ? 6.432 -6.313 4.153 1.00 57.81 89 HIS A N 1
ATOM 724 C CA . HIS A 1 89 ? 6.645 -6.902 2.832 1.00 57.81 89 HIS A CA 1
ATOM 725 C C . HIS A 1 89 ? 5.684 -8.067 2.629 1.00 57.81 89 HIS A C 1
ATOM 727 O O . HIS A 1 89 ? 5.502 -8.871 3.544 1.00 57.81 89 HIS A O 1
ATOM 733 N N . ARG A 1 90 ? 5.110 -8.184 1.427 1.00 61.34 90 ARG A N 1
ATOM 734 C CA . ARG A 1 90 ? 4.224 -9.301 1.052 1.00 61.34 90 ARG A CA 1
ATOM 735 C C . ARG A 1 90 ? 3.080 -9.499 2.050 1.00 61.34 90 ARG A C 1
ATOM 737 O O . ARG A 1 90 ? 2.751 -10.630 2.397 1.00 61.34 90 ARG A O 1
ATOM 744 N N . LEU A 1 91 ? 2.505 -8.385 2.500 1.00 72.75 91 LEU A N 1
ATOM 745 C CA . LEU A 1 91 ? 1.416 -8.353 3.467 1.00 72.75 91 LEU A CA 1
ATOM 746 C C . LEU A 1 91 ? 0.284 -9.298 3.039 1.00 72.75 91 LEU A C 1
ATOM 748 O O . LEU A 1 91 ? -0.286 -9.123 1.958 1.00 72.75 91 LEU A O 1
ATOM 752 N N . ASP A 1 92 ? -0.049 -10.280 3.879 1.00 79.50 92 ASP A N 1
ATOM 753 C CA . ASP A 1 92 ? -1.247 -11.094 3.677 1.00 79.50 92 ASP A CA 1
ATOM 754 C C . ASP A 1 92 ? -2.497 -10.463 4.320 1.00 79.50 92 ASP A C 1
ATOM 756 O O . ASP A 1 92 ? -2.449 -9.442 5.009 1.00 79.50 92 ASP A O 1
ATOM 760 N N . VAL A 1 93 ? -3.654 -11.060 4.039 1.00 80.81 93 VAL A N 1
ATOM 761 C CA . VAL A 1 93 ? -4.968 -10.572 4.472 1.00 80.81 93 VAL A CA 1
ATOM 762 C C . VAL A 1 93 ? -5.116 -10.506 5.994 1.00 80.81 93 VAL A C 1
ATOM 764 O O . VAL A 1 93 ? -5.638 -9.518 6.511 1.00 80.81 93 VAL A O 1
ATOM 767 N N . GLU A 1 94 ? -4.697 -11.537 6.718 1.00 80.81 94 GLU A N 1
ATOM 768 C CA . GLU A 1 94 ? -4.831 -11.585 8.176 1.00 80.81 94 GLU A CA 1
ATOM 769 C C . GLU A 1 94 ? -3.860 -10.614 8.833 1.00 80.81 94 GLU A C 1
ATOM 771 O O . GLU A 1 94 ? -4.208 -9.885 9.761 1.00 80.81 94 GLU A O 1
ATOM 776 N N . GLU A 1 95 ? -2.661 -10.524 8.280 1.00 76.94 95 GLU A N 1
ATOM 777 C CA . GLU A 1 95 ? -1.647 -9.586 8.729 1.00 76.94 95 GLU A CA 1
ATOM 778 C C . GLU A 1 95 ? -2.076 -8.127 8.534 1.00 76.94 95 GLU A C 1
ATOM 780 O O . GLU A 1 95 ? -1.794 -7.292 9.394 1.00 76.94 95 GLU A O 1
ATOM 785 N N . ALA A 1 96 ? -2.799 -7.820 7.452 1.00 78.44 96 ALA A N 1
ATOM 786 C CA . ALA A 1 96 ? -3.372 -6.496 7.221 1.00 78.44 96 ALA A CA 1
ATOM 787 C C . ALA A 1 96 ? -4.399 -6.134 8.298 1.00 78.44 96 ALA A C 1
ATOM 789 O O . ALA A 1 96 ? -4.388 -5.012 8.802 1.00 78.44 96 ALA A O 1
ATOM 790 N N . LYS A 1 97 ? -5.251 -7.089 8.697 1.00 80.88 97 LYS A N 1
ATOM 791 C CA . LYS A 1 97 ? -6.223 -6.888 9.783 1.00 80.88 97 LYS A CA 1
ATOM 792 C C . LYS A 1 97 ? -5.529 -6.659 11.118 1.00 80.88 97 LYS A C 1
ATOM 794 O O . LYS A 1 97 ? -5.941 -5.776 11.860 1.00 80.88 97 LYS A O 1
ATOM 799 N N . VAL A 1 98 ? -4.494 -7.443 11.429 1.00 80.44 98 VAL A N 1
ATOM 800 C CA . VAL A 1 98 ? -3.736 -7.299 12.682 1.00 80.44 98 VAL A CA 1
ATOM 801 C C . VAL A 1 98 ? -3.044 -5.944 12.732 1.00 80.44 98 VAL A C 1
ATOM 803 O O . VAL A 1 98 ? -3.239 -5.217 13.697 1.00 80.44 98 VAL A O 1
ATOM 806 N N . ALA A 1 99 ? -2.316 -5.567 11.677 1.00 75.69 99 ALA A N 1
ATOM 807 C CA . ALA A 1 99 ? -1.617 -4.284 11.618 1.00 75.69 99 ALA A CA 1
ATOM 808 C C . ALA A 1 99 ? -2.586 -3.101 11.745 1.00 75.69 99 ALA A C 1
ATOM 810 O O . ALA A 1 99 ? -2.296 -2.121 12.426 1.00 75.69 99 ALA A O 1
ATOM 811 N N . LEU A 1 100 ? -3.758 -3.208 11.117 1.00 76.06 100 LEU A N 1
ATOM 812 C CA . LEU A 1 100 ? -4.804 -2.207 11.241 1.00 76.06 100 LEU A CA 1
ATOM 813 C C . LEU A 1 100 ? -5.355 -2.164 12.681 1.00 76.06 100 LEU A C 1
ATOM 815 O O . LEU A 1 100 ? -5.407 -1.105 13.281 1.00 76.06 100 LEU A O 1
ATOM 819 N N . LYS A 1 101 ? -5.665 -3.298 13.315 1.00 76.69 101 LYS A N 1
ATOM 820 C CA . LYS A 1 101 ? -6.119 -3.317 14.720 1.00 76.69 101 LYS A CA 1
ATOM 821 C C . LYS A 1 101 ? -5.081 -2.761 15.700 1.00 76.69 101 LYS A C 1
ATOM 823 O O . LYS A 1 101 ? -5.447 -1.997 16.587 1.00 76.69 101 LYS A O 1
ATOM 828 N N . GLU A 1 102 ? -3.805 -3.102 15.521 1.00 71.94 102 GLU A N 1
ATOM 829 C CA . GLU A 1 102 ? -2.684 -2.548 16.301 1.00 71.94 102 GLU A CA 1
ATOM 830 C C . GLU A 1 102 ? -2.604 -1.020 16.157 1.00 71.94 102 GLU A C 1
ATOM 832 O O . GLU A 1 102 ? -2.271 -0.329 17.113 1.00 71.94 102 GLU A O 1
ATOM 837 N N . ALA A 1 103 ? -2.956 -0.480 14.988 1.00 66.44 103 ALA A N 1
ATOM 838 C CA . ALA A 1 103 ? -2.982 0.959 14.750 1.00 66.44 103 ALA A CA 1
ATOM 839 C C . ALA A 1 103 ? -4.151 1.690 15.432 1.00 66.44 103 ALA A C 1
ATOM 841 O O . ALA A 1 103 ? -4.015 2.876 15.715 1.00 66.44 103 ALA A O 1
ATOM 842 N N . ILE A 1 104 ? -5.276 1.013 15.704 1.00 66.62 104 ILE A N 1
ATOM 843 C CA . ILE A 1 104 ? -6.375 1.574 16.520 1.00 66.62 104 ILE A CA 1
ATOM 844 C C . ILE A 1 104 ? -5.985 1.611 17.997 1.00 66.62 104 ILE A C 1
ATOM 846 O O . ILE A 1 104 ? -6.362 2.526 18.725 1.00 66.62 104 ILE A O 1
ATOM 850 N N . MET A 1 105 ? -5.277 0.580 18.463 1.00 63.12 105 MET A N 1
ATOM 851 C CA . MET A 1 105 ? -4.901 0.436 19.866 1.00 63.12 105 MET A CA 1
ATOM 852 C C . MET A 1 105 ? -3.713 1.350 20.183 1.00 63.12 105 MET A C 1
ATOM 854 O O . MET A 1 105 ? -2.550 0.935 20.133 1.00 63.12 105 MET A O 1
ATOM 858 N N . GLU A 1 106 ? -4.029 2.607 20.495 1.00 55.78 106 GLU A N 1
ATOM 859 C CA . GLU A 1 106 ? -3.077 3.653 20.869 1.00 55.78 106 GLU A CA 1
ATOM 860 C C . GLU A 1 106 ? -2.030 3.129 21.874 1.00 55.78 106 GLU A C 1
ATOM 862 O O . GLU A 1 106 ? -2.353 2.462 22.858 1.00 55.78 106 GLU A O 1
ATOM 867 N N . GLY A 1 107 ? -0.746 3.380 21.595 1.00 50.69 107 GLY A N 1
ATOM 868 C CA . GLY A 1 107 ? 0.367 3.025 22.487 1.00 50.69 107 GLY A CA 1
ATOM 869 C C . GLY A 1 107 ? 0.885 1.579 22.421 1.00 50.69 107 GLY A C 1
ATOM 870 O O . GLY A 1 107 ? 1.857 1.268 23.108 1.00 50.69 107 GLY A O 1
ATOM 871 N N . SER A 1 108 ? 0.311 0.695 21.595 1.00 52.75 108 SER A N 1
ATOM 872 C CA . SER A 1 108 ? 0.780 -0.703 21.464 1.00 52.75 108 SER A CA 1
ATOM 873 C C . SER A 1 108 ? 1.678 -0.972 20.248 1.00 52.75 108 SER A C 1
ATOM 875 O O . SER A 1 108 ? 2.290 -2.038 20.145 1.00 52.75 108 SER A O 1
ATOM 877 N N . PHE A 1 109 ? 1.801 -0.006 19.334 1.00 53.72 109 PHE A N 1
ATOM 878 C CA . PHE A 1 109 ? 2.499 -0.213 18.070 1.00 53.72 109 PHE A CA 1
ATOM 879 C C . PHE A 1 109 ? 4.025 -0.202 18.248 1.00 53.72 109 PHE A C 1
ATOM 881 O O . PHE A 1 109 ? 4.633 0.837 18.505 1.00 53.72 109 PHE A O 1
ATOM 888 N N . GLN A 1 110 ? 4.658 -1.365 18.075 1.00 53.16 110 GLN A N 1
ATOM 889 C CA . GLN A 1 110 ? 6.114 -1.495 18.111 1.00 53.16 110 GLN A CA 1
ATOM 890 C C . GLN A 1 110 ? 6.707 -1.436 16.699 1.00 53.16 110 GLN A C 1
ATOM 892 O O . GLN A 1 110 ? 6.238 -2.148 15.801 1.00 53.16 110 GLN A O 1
ATOM 897 N N . PRO A 1 111 ? 7.768 -0.639 16.480 1.00 50.00 111 PRO A N 1
ATOM 898 C CA . PRO A 1 111 ? 8.477 -0.661 15.220 1.00 50.00 111 PRO A CA 1
ATOM 899 C C . PRO A 1 111 ? 9.064 -2.058 14.959 1.00 50.00 111 PRO A C 1
ATOM 901 O O . PRO A 1 111 ? 9.800 -2.587 15.790 1.00 50.00 111 PRO A O 1
ATOM 904 N N . ARG A 1 112 ? 8.745 -2.677 13.813 1.00 55.66 112 ARG A N 1
ATOM 905 C CA . ARG A 1 112 ? 9.416 -3.927 13.381 1.00 55.66 112 ARG A CA 1
ATOM 906 C C . ARG A 1 112 ? 10.848 -3.582 12.913 1.00 55.66 112 ARG A C 1
ATOM 908 O O . ARG A 1 112 ? 11.231 -2.438 13.040 1.00 55.66 112 ARG A O 1
ATOM 915 N N . GLN A 1 113 ? 11.715 -4.494 12.473 1.00 43.66 113 GLN A N 1
ATOM 916 C CA . GLN A 1 113 ? 13.052 -4.123 11.944 1.00 43.66 113 GLN A CA 1
ATOM 917 C C . GLN A 1 113 ? 13.185 -4.509 10.464 1.00 43.66 113 GLN A C 1
ATOM 919 O O . GLN A 1 113 ? 12.617 -5.512 10.043 1.00 43.66 113 GLN A O 1
ATOM 924 N N . GLY A 1 114 ? 13.936 -3.712 9.686 1.00 52.59 114 GLY A N 1
ATOM 925 C CA . GLY A 1 114 ? 14.214 -3.933 8.256 1.00 52.59 114 GLY A CA 1
ATOM 926 C C . GLY A 1 114 ? 13.397 -3.057 7.294 1.00 52.59 114 GLY A C 1
ATOM 927 O O . GLY A 1 114 ? 12.327 -3.453 6.839 1.00 52.59 114 GLY A O 1
ATOM 928 N N . ARG A 1 115 ? 13.911 -1.868 6.937 1.00 54.25 115 ARG A N 1
ATOM 929 C CA . ARG A 1 115 ? 13.338 -1.055 5.844 1.00 54.25 115 ARG A CA 1
ATOM 930 C C . ARG A 1 115 ? 13.449 -1.825 4.518 1.00 54.25 115 ARG A C 1
ATOM 932 O O . ARG A 1 115 ? 14.527 -2.360 4.251 1.00 54.25 115 ARG A O 1
ATOM 939 N N . PRO A 1 116 ? 12.406 -1.854 3.666 1.00 58.97 116 PRO A N 1
ATOM 940 C CA . PRO A 1 116 ? 12.544 -2.415 2.330 1.00 58.97 116 PRO A CA 1
ATOM 941 C C . PRO A 1 116 ? 13.604 -1.649 1.553 1.00 58.97 116 PRO A C 1
A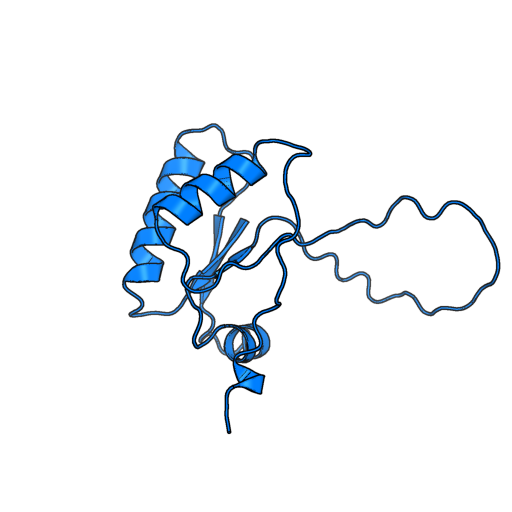TOM 943 O O . PRO A 1 116 ? 13.571 -0.419 1.465 1.00 58.97 116 PRO A O 1
ATOM 946 N N . ASN A 1 117 ? 14.539 -2.396 0.992 1.00 64.56 117 ASN A N 1
ATOM 947 C CA . ASN A 1 117 ? 15.538 -1.875 0.084 1.00 64.56 117 ASN A CA 1
ATOM 948 C C . ASN A 1 117 ? 15.657 -2.844 -1.090 1.00 64.56 117 ASN A C 1
ATOM 950 O O . ASN A 1 117 ? 16.673 -3.515 -1.254 1.00 64.56 117 ASN A O 1
ATOM 954 N N . ALA A 1 118 ? 14.582 -2.949 -1.878 1.00 63.94 118 ALA A N 1
ATOM 955 C CA . ALA A 1 118 ? 14.559 -3.773 -3.083 1.00 63.94 118 ALA A CA 1
ATOM 956 C C . ALA A 1 118 ? 15.724 -3.430 -4.033 1.00 63.94 118 ALA A C 1
ATOM 958 O O . ALA A 1 118 ? 16.297 -4.331 -4.639 1.00 63.94 118 ALA A O 1
ATOM 959 N N . ALA A 1 119 ? 16.136 -2.159 -4.091 1.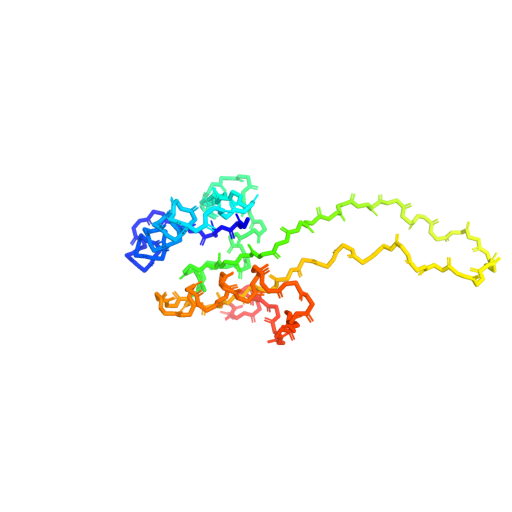00 60.25 119 ALA A N 1
ATOM 960 C CA . ALA A 1 119 ? 17.311 -1.717 -4.841 1.00 60.25 119 ALA A CA 1
ATOM 961 C C . ALA A 1 119 ? 18.635 -2.352 -4.363 1.00 60.25 119 ALA A C 1
ATOM 963 O O . ALA A 1 119 ? 19.499 -2.631 -5.185 1.00 60.25 119 ALA A O 1
ATOM 964 N N . ALA A 1 120 ? 18.801 -2.647 -3.068 1.00 59.00 120 ALA A N 1
ATOM 965 C CA . ALA A 1 120 ? 19.995 -3.341 -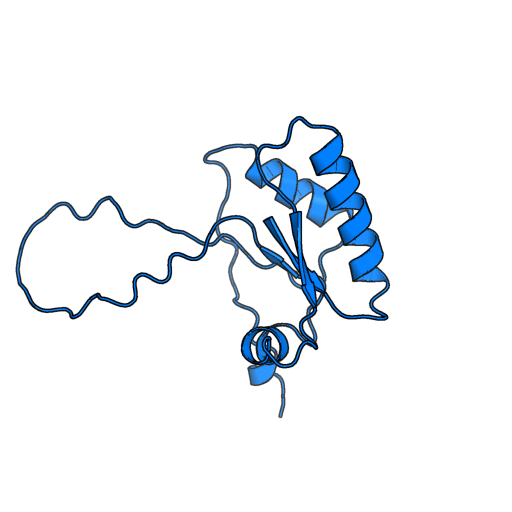2.566 1.00 59.00 120 ALA A CA 1
ATOM 966 C C . ALA A 1 120 ? 20.042 -4.838 -2.920 1.00 59.00 120 ALA A C 1
ATOM 968 O O . ALA A 1 120 ? 21.072 -5.478 -2.705 1.00 59.00 120 ALA A O 1
ATOM 969 N N . MET A 1 121 ? 18.947 -5.404 -3.440 1.00 51.94 121 MET A N 1
ATOM 970 C CA . MET A 1 121 ? 18.872 -6.806 -3.863 1.00 51.94 121 MET A CA 1
ATOM 971 C C . MET A 1 121 ? 19.121 -7.003 -5.366 1.00 51.94 121 MET A C 1
ATOM 973 O O . MET A 1 121 ? 19.225 -8.143 -5.814 1.00 51.94 121 MET A O 1
ATOM 977 N N . GLU A 1 122 ? 19.249 -5.927 -6.147 1.00 57.25 122 GLU A N 1
ATOM 978 C CA . GLU A 1 122 ? 19.591 -5.999 -7.570 1.00 57.25 122 GLU A CA 1
ATOM 979 C C . GLU A 1 122 ? 21.116 -6.042 -7.733 1.00 57.25 122 GLU A C 1
ATOM 981 O O . GLU A 1 122 ? 21.804 -5.047 -7.514 1.00 57.25 122 GLU A O 1
ATOM 986 N N . ARG A 1 123 ? 21.639 -7.229 -8.061 1.00 49.34 123 ARG A N 1
ATOM 987 C CA . ARG A 1 123 ? 23.032 -7.463 -8.470 1.00 49.34 123 ARG A CA 1
ATOM 988 C C . ARG A 1 123 ? 23.148 -7.553 -9.981 1.00 49.34 123 ARG A C 1
ATOM 990 O O . ARG A 1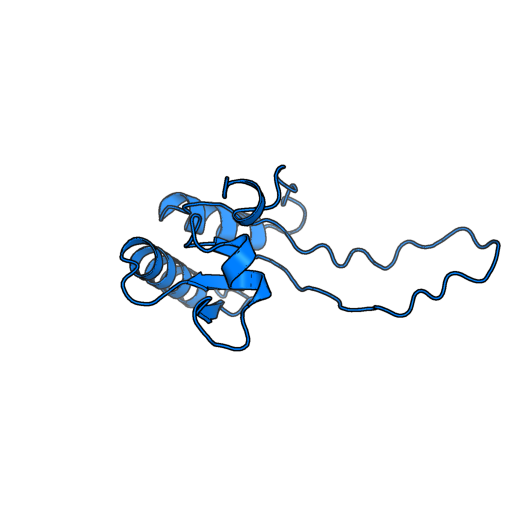 123 ? 22.226 -8.137 -10.592 1.00 49.34 123 ARG A O 1
#

Foldseek 3Di:
DEWEAAPPDPQSVLLVVLLVVCCVPPVQPDDYHYDHCPPPVNVVVCQQAVQFPGWDKAFDDDPPPPCPPDDDDDPDPPPDCRDTADIHGSQGSVNSVVVSVCSVPPPRGDHDDDRGRSNVVDD

pLDDT: mean 70.69, std 17.27, range [41.25, 94.38]

Organism: NCBI:txid635003